Protein AF-A0A0G1M373-F1 (afdb_monomer_lite)

Structure (mmCIF, N/CA/C/O backbone):
data_AF-A0A0G1M373-F1
#
_entry.id   AF-A0A0G1M373-F1
#
loop_
_atom_site.group_PDB
_atom_site.id
_atom_site.type_symbol
_atom_site.label_atom_id
_atom_site.label_alt_id
_atom_site.label_comp_id
_atom_site.label_asym_id
_atom_site.label_entity_id
_atom_site.label_seq_id
_atom_site.pdbx_PDB_ins_code
_atom_site.Cartn_x
_atom_site.Cartn_y
_atom_site.Cartn_z
_atom_site.occupancy
_atom_site.B_iso_or_equiv
_atom_site.auth_seq_id
_atom_site.auth_comp_id
_atom_site.auth_asym_id
_atom_site.auth_atom_id
_atom_site.pdbx_PDB_model_num
ATOM 1 N N . ALA A 1 1 ? -17.048 -29.982 42.977 1.00 49.56 1 ALA A N 1
ATOM 2 C CA . ALA A 1 1 ? -17.477 -29.145 41.839 1.00 49.56 1 ALA A CA 1
ATOM 3 C C . ALA A 1 1 ? -16.225 -28.620 41.142 1.00 49.56 1 ALA A C 1
ATOM 5 O O . ALA A 1 1 ? -15.336 -28.152 41.843 1.00 49.56 1 ALA A O 1
ATOM 6 N N . LEU A 1 2 ? -16.105 -28.795 39.820 1.00 56.22 2 LEU A N 1
ATOM 7 C CA . LEU A 1 2 ? -14.976 -28.282 39.027 1.00 56.22 2 LEU A CA 1
ATOM 8 C C . LEU A 1 2 ? -15.026 -26.741 38.962 1.00 56.22 2 LEU A C 1
ATOM 10 O O . LEU A 1 2 ? -16.129 -26.202 38.861 1.00 56.22 2 LEU A O 1
ATOM 14 N N . PRO A 1 3 ? -13.886 -26.028 38.971 1.00 63.16 3 PRO A N 1
ATOM 15 C CA . PRO A 1 3 ? -13.870 -24.596 38.701 1.00 63.16 3 PRO A CA 1
ATOM 16 C C . PRO A 1 3 ? -14.099 -24.334 37.204 1.00 63.16 3 PRO A C 1
ATOM 18 O O . PRO A 1 3 ? -13.405 -24.882 36.348 1.00 63.16 3 PRO A O 1
ATOM 21 N N . SER A 1 4 ? -15.085 -23.496 36.890 1.00 61.75 4 SER A N 1
ATOM 22 C CA . SER A 1 4 ? -15.358 -23.000 35.538 1.00 61.75 4 SER A CA 1
ATOM 23 C C . SER A 1 4 ? -14.197 -22.120 35.044 1.00 61.75 4 SER A C 1
ATOM 25 O O . SER A 1 4 ? -13.788 -21.220 35.781 1.00 61.75 4 SER A O 1
ATOM 27 N N . PRO A 1 5 ? -13.672 -22.302 33.818 1.00 61.41 5 PRO A N 1
ATOM 28 C CA . PRO A 1 5 ? -12.720 -21.356 33.251 1.00 61.41 5 PRO A CA 1
ATOM 29 C C . PRO A 1 5 ? -13.446 -20.050 32.905 1.00 61.41 5 PRO A C 1
ATOM 31 O O . PRO A 1 5 ? -14.379 -20.025 32.103 1.00 61.41 5 PRO A O 1
ATOM 34 N N . ILE A 1 6 ? -13.022 -18.960 33.543 1.00 64.88 6 ILE A N 1
ATOM 35 C CA . ILE A 1 6 ? -13.411 -17.592 33.190 1.00 64.88 6 ILE A CA 1
ATOM 36 C C . ILE A 1 6 ? -12.992 -17.322 31.734 1.00 64.88 6 ILE A C 1
ATOM 38 O O . ILE A 1 6 ? -11.855 -17.636 31.372 1.00 64.88 6 ILE A O 1
ATOM 42 N N . PRO A 1 7 ? -13.863 -16.732 30.894 1.00 54.50 7 PRO A N 1
ATOM 43 C CA . PRO A 1 7 ? -13.477 -16.314 29.556 1.00 54.50 7 PRO A CA 1
ATOM 44 C C . PRO A 1 7 ? -12.427 -15.207 29.674 1.00 54.50 7 PRO A C 1
ATOM 46 O O . PRO A 1 7 ? -12.698 -14.121 30.185 1.00 54.50 7 PRO A O 1
ATOM 49 N N . THR A 1 8 ? -11.206 -15.488 29.221 1.00 62.28 8 THR A N 1
ATOM 50 C CA . THR A 1 8 ? -10.186 -14.465 28.996 1.00 62.28 8 THR A CA 1
ATOM 51 C C . THR A 1 8 ? -10.794 -13.384 28.100 1.00 62.28 8 THR A C 1
ATOM 53 O O . THR A 1 8 ? -11.309 -13.730 27.033 1.00 62.28 8 THR A O 1
ATOM 56 N N . PRO A 1 9 ? -10.766 -12.094 28.483 1.00 46.81 9 PRO A N 1
ATOM 57 C CA . PRO A 1 9 ? -11.147 -11.039 27.564 1.00 46.81 9 PRO A CA 1
ATOM 58 C C . PRO A 1 9 ? -10.187 -11.118 26.381 1.00 46.81 9 PRO A C 1
ATOM 60 O O . PRO A 1 9 ? -8.989 -10.867 26.523 1.00 46.81 9 PRO A O 1
ATOM 63 N N . ALA A 1 10 ? -10.711 -11.538 25.227 1.00 49.34 10 ALA A N 1
ATOM 64 C CA . ALA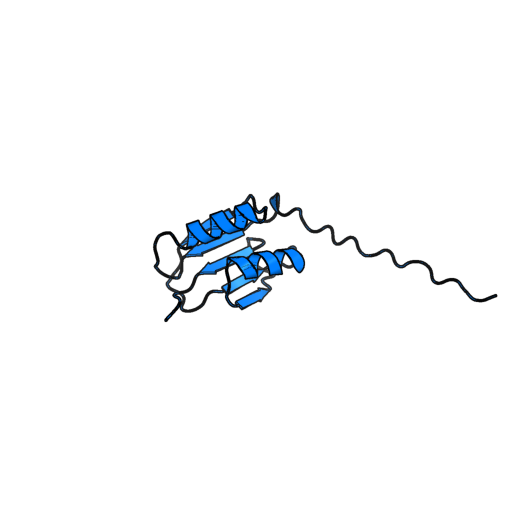 A 1 10 ? -10.030 -11.388 23.958 1.00 49.34 10 ALA A CA 1
ATOM 65 C C . ALA A 1 10 ? -9.611 -9.925 23.894 1.00 49.34 10 ALA A C 1
ATOM 67 O O . ALA A 1 10 ? -10.471 -9.043 23.923 1.00 49.34 10 ALA A O 1
ATOM 68 N N . ALA A 1 11 ? -8.301 -9.674 23.923 1.00 45.03 11 ALA A N 1
ATOM 69 C CA . ALA A 1 11 ? -7.769 -8.346 23.725 1.00 45.03 11 ALA A CA 1
ATOM 70 C C . ALA A 1 11 ? -8.389 -7.848 22.422 1.00 45.03 11 ALA A C 1
ATOM 72 O O . ALA A 1 11 ? -8.065 -8.342 21.341 1.00 45.03 11 ALA A O 1
ATOM 73 N N . ALA A 1 12 ? -9.344 -6.928 22.534 1.00 44.53 12 ALA A N 1
ATOM 74 C CA . ALA A 1 12 ? -9.752 -6.118 21.418 1.00 44.53 12 ALA A CA 1
ATOM 75 C C . ALA A 1 12 ? -8.511 -5.286 21.121 1.00 44.53 12 ALA A C 1
ATOM 77 O O . ALA A 1 12 ? -8.310 -4.218 21.690 1.00 44.53 12 ALA A O 1
ATOM 78 N N . THR A 1 13 ? -7.610 -5.841 20.310 1.00 44.88 13 THR A N 1
ATOM 79 C CA . THR A 1 13 ? -6.656 -5.049 19.560 1.00 44.88 13 THR A CA 1
ATOM 80 C C . THR A 1 13 ? -7.548 -4.072 18.834 1.00 44.88 13 THR A C 1
ATOM 82 O O . THR A 1 13 ? -8.266 -4.456 17.912 1.00 44.88 13 THR A O 1
ATOM 85 N N . THR A 1 14 ? -7.625 -2.849 19.348 1.00 44.97 14 THR A N 1
ATOM 86 C CA . THR A 1 14 ? -8.295 -1.737 18.701 1.00 44.97 14 THR A CA 1
ATOM 87 C C . THR A 1 14 ? -7.461 -1.471 17.462 1.00 44.97 14 THR A C 1
ATOM 89 O O . THR A 1 14 ? -6.570 -0.628 17.463 1.00 44.97 14 THR A O 1
ATOM 92 N N . SER A 1 15 ? -7.649 -2.312 16.446 1.00 52.84 15 SER A N 1
ATOM 93 C CA . SER A 1 15 ? -7.056 -2.174 15.137 1.00 52.84 15 SER A CA 1
ATOM 94 C C . SER A 1 15 ? -7.410 -0.767 14.710 1.00 52.84 15 SER A C 1
ATOM 96 O O . SER A 1 15 ? -8.595 -0.454 14.556 1.00 52.84 15 SER A O 1
ATOM 98 N N . ALA A 1 16 ? -6.405 0.108 14.645 1.00 57.75 16 ALA A N 1
ATOM 99 C CA . ALA A 1 16 ? -6.614 1.464 14.181 1.00 57.75 16 ALA A CA 1
ATOM 100 C C . ALA A 1 16 ? -7.360 1.356 12.852 1.00 57.75 16 ALA A C 1
ATOM 102 O O . ALA A 1 16 ? -6.990 0.563 11.981 1.00 57.75 16 ALA A O 1
ATOM 103 N N . LYS A 1 17 ? -8.491 2.057 12.753 1.00 65.56 17 LYS A N 1
ATOM 104 C CA . LYS A 1 17 ? -9.356 1.969 11.581 1.00 65.56 17 LYS A CA 1
ATOM 105 C C . LYS A 1 17 ? -8.489 2.256 10.357 1.00 65.56 17 LYS A C 1
ATOM 107 O O . LYS A 1 17 ? -7.755 3.233 10.367 1.00 65.56 17 LYS A O 1
ATOM 112 N N . LEU A 1 18 ? -8.587 1.436 9.310 1.00 70.62 18 LEU A N 1
ATOM 113 C CA . LEU A 1 18 ? -7.781 1.545 8.079 1.00 70.62 18 LEU A CA 1
ATOM 114 C C . LEU A 1 18 ? -7.654 2.979 7.525 1.00 70.62 18 LEU A C 1
ATOM 116 O O . LEU A 1 18 ? -6.627 3.347 6.964 1.00 70.62 18 LEU A O 1
ATOM 120 N N . ALA A 1 19 ? -8.695 3.795 7.705 1.00 71.56 19 ALA A N 1
ATOM 121 C CA . ALA A 1 19 ? -8.734 5.192 7.279 1.00 71.56 19 ALA A CA 1
ATOM 122 C C . ALA A 1 19 ? -7.825 6.140 8.093 1.00 71.56 19 ALA A C 1
ATOM 124 O O . ALA A 1 19 ? -7.454 7.195 7.584 1.00 71.56 19 ALA A O 1
ATOM 125 N N . ASP A 1 20 ? -7.494 5.776 9.331 1.00 79.81 20 ASP A N 1
ATOM 126 C CA . ASP A 1 20 ? -6.634 6.526 10.254 1.00 79.81 20 ASP A CA 1
ATOM 127 C C . ASP A 1 20 ? -5.146 6.189 10.054 1.00 79.81 20 ASP A C 1
ATOM 129 O O . ASP A 1 20 ? -4.274 6.988 10.380 1.00 79.81 20 ASP A O 1
ATOM 133 N N . LEU A 1 21 ? -4.853 5.025 9.457 1.00 82.94 21 LEU A N 1
ATOM 134 C CA . LEU A 1 21 ? -3.491 4.589 9.164 1.00 82.94 21 LEU A CA 1
ATOM 135 C C . LEU A 1 21 ? -2.871 5.450 8.062 1.00 82.94 21 LEU A C 1
ATOM 137 O O . LEU A 1 21 ? -3.418 5.593 6.964 1.00 82.94 21 LEU A O 1
ATOM 141 N N . THR A 1 22 ? -1.684 5.971 8.348 1.00 87.81 22 THR A N 1
ATOM 142 C CA . THR A 1 22 ? -0.888 6.735 7.391 1.00 87.81 22 THR A CA 1
ATOM 143 C C . THR A 1 22 ? -0.018 5.807 6.555 1.00 87.81 22 THR A C 1
ATOM 145 O O . THR A 1 22 ? 0.784 5.025 7.066 1.00 87.81 22 THR A O 1
ATOM 148 N N . VAL A 1 23 ? -0.168 5.885 5.238 1.00 89.00 23 VAL A N 1
ATOM 149 C CA . VAL A 1 23 ? 0.575 5.076 4.278 1.00 89.00 23 VAL A CA 1
ATOM 150 C C . VAL A 1 23 ? 1.424 5.981 3.405 1.00 89.00 23 VAL A C 1
ATOM 152 O O . VAL A 1 23 ? 0.932 6.942 2.824 1.00 89.00 23 VAL A O 1
ATOM 155 N N . ARG A 1 24 ? 2.699 5.652 3.245 1.00 90.81 24 ARG A N 1
ATOM 156 C CA . ARG A 1 24 ? 3.600 6.327 2.316 1.00 90.81 24 ARG A CA 1
ATOM 157 C C . ARG A 1 24 ? 4.065 5.335 1.267 1.00 90.81 24 ARG A C 1
ATOM 159 O O . ARG A 1 24 ? 4.683 4.330 1.594 1.00 90.81 24 ARG A O 1
ATOM 166 N N . VAL A 1 25 ? 3.801 5.624 0.001 1.00 90.50 25 VAL A N 1
ATOM 167 C CA . VAL A 1 25 ? 4.279 4.842 -1.139 1.00 90.50 25 VAL A CA 1
ATOM 168 C C . VAL A 1 25 ? 5.439 5.582 -1.778 1.00 90.50 25 VAL A C 1
ATOM 170 O O . VAL A 1 25 ? 5.267 6.638 -2.375 1.00 90.50 25 VAL A O 1
ATOM 173 N N . VAL A 1 26 ? 6.634 5.034 -1.655 1.00 90.06 26 VAL A N 1
ATOM 174 C CA . VAL A 1 26 ? 7.868 5.584 -2.191 1.00 90.06 26 VAL A CA 1
ATOM 175 C C . VAL A 1 26 ? 8.228 4.870 -3.485 1.00 90.06 26 VAL A C 1
ATOM 177 O O . VAL A 1 26 ? 8.467 3.664 -3.502 1.00 90.06 26 VAL A O 1
ATOM 180 N N . ASN A 1 27 ? 8.308 5.624 -4.576 1.00 88.25 27 ASN A N 1
ATOM 181 C CA . ASN A 1 27 ? 8.840 5.126 -5.831 1.00 88.25 27 ASN A CA 1
ATOM 182 C C . ASN A 1 27 ? 10.369 5.148 -5.798 1.00 88.25 27 ASN A C 1
ATOM 184 O O . ASN A 1 27 ? 10.982 6.211 -5.904 1.00 88.25 27 ASN A O 1
ATOM 188 N N . ALA A 1 28 ? 10.959 3.969 -5.667 1.00 86.25 28 ALA A N 1
ATOM 189 C CA . ALA A 1 28 ? 12.385 3.725 -5.824 1.00 86.25 28 ALA A CA 1
ATOM 190 C C . ALA A 1 28 ? 12.664 2.818 -7.045 1.00 86.25 28 ALA A C 1
ATOM 192 O O . ALA A 1 28 ? 13.792 2.417 -7.299 1.00 86.25 28 ALA A O 1
ATOM 193 N N . SER A 1 29 ? 11.646 2.496 -7.838 1.00 82.06 29 SER A N 1
ATOM 194 C CA . SER A 1 29 ? 11.746 1.637 -9.020 1.00 82.06 29 SER A CA 1
ATOM 195 C C . SER A 1 29 ? 12.271 2.414 -10.232 1.00 82.06 29 SER A C 1
ATOM 197 O O . SER A 1 29 ? 12.902 1.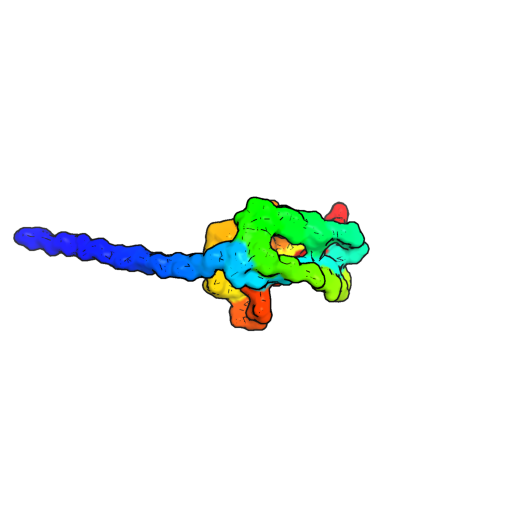863 -11.136 1.00 82.06 29 SER A O 1
ATOM 199 N N . GLY A 1 30 ? 12.043 3.733 -10.231 1.00 75.88 30 GLY A N 1
ATOM 200 C CA . GLY A 1 30 ? 12.311 4.617 -11.366 1.00 75.88 30 GLY A CA 1
ATOM 201 C C . GLY A 1 30 ? 11.243 4.521 -12.461 1.00 75.88 30 GLY A C 1
ATOM 202 O O . GLY A 1 30 ? 11.385 5.145 -13.507 1.00 75.88 30 GLY A O 1
ATOM 203 N N . ILE A 1 31 ? 10.169 3.756 -12.227 1.00 80.19 31 ILE A N 1
ATOM 204 C CA . ILE A 1 31 ? 9.045 3.591 -13.153 1.00 80.19 31 ILE A CA 1
ATOM 205 C C . ILE A 1 31 ? 7.978 4.638 -12.838 1.00 80.19 31 ILE A C 1
ATOM 207 O O . ILE A 1 31 ? 7.354 4.618 -11.774 1.00 80.19 31 ILE A O 1
ATOM 211 N N . THR A 1 32 ? 7.740 5.561 -13.766 1.00 80.56 32 THR A N 1
ATOM 212 C CA . THR A 1 32 ? 6.694 6.581 -13.623 1.00 80.56 32 THR A CA 1
ATOM 213 C C . THR A 1 32 ? 5.313 5.932 -13.488 1.00 80.56 32 THR A C 1
ATOM 215 O O . THR A 1 32 ? 4.941 5.066 -14.274 1.00 80.56 32 THR A O 1
ATOM 218 N N . GLY A 1 33 ? 4.536 6.361 -12.488 1.00 81.00 33 GLY A N 1
ATOM 219 C CA . GLY A 1 33 ? 3.160 5.897 -12.263 1.00 81.00 33 GLY A CA 1
ATOM 220 C C . GLY A 1 33 ? 3.015 4.621 -11.424 1.00 81.00 33 GLY A C 1
ATOM 221 O O . GLY A 1 33 ? 1.900 4.298 -11.018 1.00 81.00 33 GLY A O 1
ATOM 222 N N . GLU A 1 34 ? 4.105 3.929 -11.080 1.00 84.62 34 GLU A N 1
ATOM 223 C CA . GLU A 1 34 ? 4.028 2.689 -10.291 1.00 84.62 34 GLU A CA 1
ATOM 224 C C . GLU A 1 34 ? 3.506 2.937 -8.866 1.00 84.62 34 GLU A C 1
ATOM 226 O O . GLU A 1 34 ? 2.563 2.285 -8.416 1.00 84.62 34 GLU A O 1
ATOM 231 N N . ALA A 1 35 ? 4.023 3.970 -8.193 1.00 86.31 35 ALA A N 1
ATOM 232 C CA . ALA A 1 35 ? 3.525 4.372 -6.876 1.00 86.31 35 ALA A CA 1
ATOM 233 C C . ALA A 1 35 ? 2.059 4.820 -6.896 1.00 86.31 35 ALA A C 1
ATOM 235 O O . ALA A 1 35 ? 1.335 4.612 -5.922 1.00 86.31 35 ALA A O 1
ATOM 236 N N . GLN A 1 36 ? 1.599 5.389 -8.013 1.00 88.12 36 GLN A N 1
ATOM 237 C CA . GLN A 1 36 ? 0.206 5.794 -8.160 1.00 88.12 36 GLN A CA 1
ATOM 238 C C . GLN A 1 36 ? -0.719 4.578 -8.268 1.00 88.12 36 GLN A C 1
ATOM 240 O O . GLN A 1 36 ? -1.723 4.528 -7.565 1.00 88.12 36 GLN A O 1
ATOM 245 N N . LYS A 1 37 ? -0.334 3.553 -9.040 1.00 87.38 37 LYS A N 1
ATOM 246 C CA . LYS A 1 37 ? -1.081 2.287 -9.106 1.00 87.38 37 LYS A CA 1
ATOM 247 C C . LYS A 1 37 ? -1.224 1.625 -7.737 1.00 87.38 37 LYS A C 1
ATOM 249 O O . LYS A 1 37 ? -2.308 1.169 -7.380 1.00 87.38 37 LYS A O 1
ATOM 254 N N . VAL A 1 38 ? -0.137 1.584 -6.965 1.00 87.31 38 VAL A N 1
ATOM 255 C CA . VAL A 1 38 ? -0.147 0.999 -5.616 1.00 87.31 38 VAL A CA 1
ATOM 256 C C . VAL A 1 38 ? -1.023 1.823 -4.677 1.00 87.31 38 VAL A C 1
ATOM 258 O O . VAL A 1 38 ? -1.826 1.249 -3.946 1.00 87.31 38 VAL A O 1
ATOM 261 N N . LYS A 1 39 ? -0.959 3.160 -4.754 1.00 88.06 39 LYS A N 1
ATOM 262 C CA . LYS A 1 39 ? -1.888 4.046 -4.040 1.00 88.06 39 LYS A CA 1
ATOM 263 C C . LYS A 1 39 ? -3.344 3.718 -4.370 1.00 88.06 39 LYS A C 1
ATOM 265 O O . LYS A 1 39 ? -4.129 3.515 -3.455 1.00 88.06 39 LYS A O 1
ATOM 270 N N . GLU A 1 40 ? -3.719 3.646 -5.643 1.00 89.06 40 GLU A N 1
ATOM 271 C CA . GLU A 1 40 ? -5.103 3.350 -6.037 1.00 89.06 40 GLU A CA 1
ATOM 272 C C . GLU A 1 40 ? -5.582 1.994 -5.503 1.00 89.06 40 GLU A C 1
ATOM 274 O O . GLU A 1 40 ? -6.721 1.859 -5.055 1.00 89.06 40 GLU A O 1
ATOM 279 N N . ALA A 1 41 ? -4.706 0.991 -5.504 1.00 88.38 41 ALA A N 1
ATOM 280 C CA . ALA A 1 41 ? -5.017 -0.315 -4.945 1.00 88.38 41 ALA A CA 1
ATOM 281 C C . ALA A 1 41 ? -5.156 -0.281 -3.410 1.00 88.38 41 ALA A C 1
ATOM 283 O O . ALA A 1 41 ? -6.069 -0.905 -2.877 1.00 88.38 41 ALA A O 1
ATOM 284 N N . LEU A 1 42 ? -4.341 0.503 -2.699 1.00 86.62 42 LEU A N 1
ATOM 285 C CA . LEU A 1 42 ? -4.490 0.726 -1.255 1.00 86.62 42 LEU A CA 1
ATOM 286 C C . LEU A 1 42 ? -5.799 1.450 -0.911 1.00 86.62 42 LEU A C 1
ATOM 288 O O . LEU A 1 42 ? -6.464 1.076 0.055 1.00 86.62 42 LEU A O 1
ATOM 292 N N . ILE A 1 43 ? -6.219 2.422 -1.727 1.00 87.69 43 ILE A N 1
ATOM 293 C CA . ILE A 1 43 ? -7.521 3.091 -1.560 1.00 87.69 43 ILE A CA 1
ATOM 294 C C . ILE A 1 43 ? -8.657 2.069 -1.653 1.00 87.69 43 ILE A C 1
ATOM 296 O O . ILE A 1 43 ? -9.551 2.063 -0.810 1.00 87.69 43 ILE A O 1
ATOM 300 N N . LYS A 1 44 ? -8.593 1.138 -2.615 1.00 85.00 44 LYS A N 1
ATOM 301 C CA . LYS A 1 44 ? -9.583 0.051 -2.749 1.00 85.00 44 LYS A CA 1
ATOM 302 C C . LYS A 1 44 ? -9.612 -0.898 -1.549 1.00 85.00 44 LYS A C 1
ATOM 304 O O . LYS A 1 44 ? -10.649 -1.492 -1.277 1.00 85.00 44 LYS A O 1
ATOM 309 N N . VAL A 1 45 ? -8.496 -1.040 -0.834 1.00 81.31 45 VAL A N 1
ATOM 310 C CA . VAL A 1 45 ? -8.405 -1.836 0.401 1.00 81.31 45 VAL A CA 1
ATOM 311 C C . VAL A 1 45 ? -9.008 -1.100 1.609 1.00 81.31 45 VAL A C 1
ATOM 313 O O . VAL A 1 45 ? -9.364 -1.745 2.597 1.00 81.31 45 VAL A O 1
ATOM 316 N N 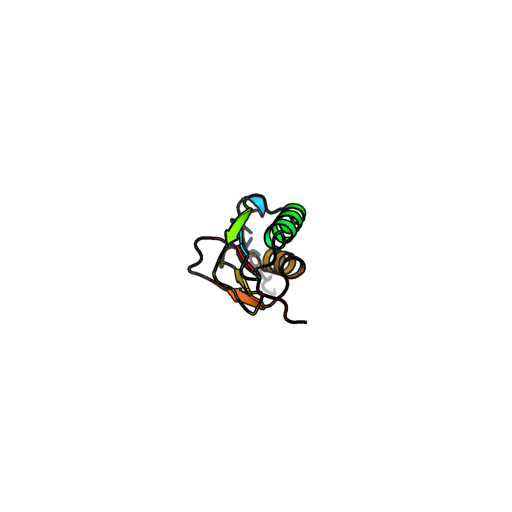. GLY A 1 46 ? -9.181 0.223 1.520 1.00 81.88 46 GLY A N 1
ATOM 317 C CA . GLY A 1 46 ? -9.788 1.061 2.558 1.00 81.88 46 GLY A CA 1
ATOM 318 C C . GLY A 1 46 ? -8.828 2.043 3.235 1.00 81.88 46 GLY A C 1
ATOM 319 O O . GLY A 1 46 ? -9.210 2.669 4.224 1.00 81.88 46 GLY A O 1
ATOM 320 N N . PHE A 1 47 ? -7.599 2.190 2.729 1.00 84.94 47 PHE A N 1
ATOM 321 C CA . PHE A 1 47 ? -6.658 3.206 3.205 1.00 84.94 47 PHE A CA 1
ATOM 322 C C . PHE A 1 47 ? -7.000 4.569 2.605 1.00 84.94 47 PHE A C 1
ATOM 324 O O . PHE A 1 47 ? -7.133 4.701 1.391 1.00 84.94 47 PHE A O 1
ATOM 331 N N . ASN A 1 48 ? -7.106 5.595 3.446 1.00 84.25 48 ASN A N 1
ATOM 332 C CA . ASN A 1 48 ? -7.485 6.938 2.998 1.00 84.25 48 ASN A CA 1
ATOM 333 C C . ASN A 1 48 ? -6.298 7.912 3.013 1.00 84.25 48 ASN A C 1
ATOM 335 O O . ASN A 1 48 ? -6.141 8.717 2.096 1.00 84.25 48 ASN A O 1
ATOM 339 N N . ASN A 1 49 ? -5.429 7.805 4.021 1.00 87.44 49 ASN A N 1
ATOM 340 C CA . ASN A 1 49 ? -4.224 8.620 4.142 1.00 87.44 49 ASN A CA 1
ATOM 341 C C . ASN A 1 49 ? -3.049 7.964 3.416 1.00 87.44 49 ASN A C 1
ATOM 343 O O . ASN A 1 49 ? -2.217 7.316 4.040 1.00 87.44 49 ASN A O 1
ATOM 347 N N . ILE A 1 50 ? -2.990 8.112 2.089 1.00 89.38 50 ILE A N 1
ATOM 348 C CA . ILE A 1 50 ? -1.873 7.598 1.289 1.00 89.38 50 ILE A CA 1
ATOM 349 C C . ILE A 1 50 ? -1.128 8.739 0.610 1.00 89.38 50 ILE A C 1
ATOM 351 O O . ILE A 1 50 ? -1.639 9.405 -0.297 1.00 89.38 50 ILE A O 1
ATOM 355 N N . GLU A 1 51 ? 0.127 8.891 0.993 1.00 89.81 51 GLU A N 1
ATOM 356 C CA . GLU A 1 51 ? 1.060 9.810 0.381 1.00 89.81 51 GLU A CA 1
ATOM 357 C C . GLU A 1 51 ? 1.983 9.105 -0.611 1.00 89.81 51 GLU A C 1
ATOM 359 O O . GLU A 1 51 ? 2.403 7.971 -0.396 1.00 89.81 51 GLU A O 1
ATOM 364 N N . ILE A 1 52 ? 2.347 9.798 -1.689 1.00 90.06 52 ILE A N 1
ATOM 365 C CA . ILE A 1 52 ? 3.340 9.312 -2.649 1.00 90.06 52 ILE A CA 1
ATOM 366 C C . ILE A 1 52 ? 4.639 10.085 -2.439 1.00 90.06 52 ILE A C 1
ATOM 368 O O . ILE A 1 52 ? 4.640 11.310 -2.346 1.00 90.06 52 ILE A O 1
ATOM 372 N N . GLY A 1 53 ? 5.749 9.361 -2.374 1.00 85.31 53 GLY A N 1
ATOM 373 C CA . GLY A 1 53 ? 7.096 9.903 -2.360 1.00 85.31 53 GLY A CA 1
ATOM 374 C C . GLY A 1 53 ? 7.953 9.322 -3.470 1.00 85.31 53 GLY A C 1
ATOM 375 O O . GLY A 1 53 ? 7.618 8.315 -4.090 1.00 85.31 53 GLY A O 1
ATOM 376 N N . THR A 1 54 ? 9.106 9.941 -3.665 1.00 83.94 54 THR A N 1
ATOM 377 C CA . THR A 1 54 ? 10.152 9.459 -4.564 1.00 83.94 54 THR A CA 1
ATOM 378 C C . THR A 1 54 ? 11.417 9.301 -3.735 1.00 83.94 54 THR A C 1
ATOM 380 O O . THR A 1 54 ? 11.712 10.167 -2.911 1.00 83.94 54 THR A O 1
ATOM 383 N N . ALA A 1 55 ? 12.148 8.207 -3.920 1.00 81.56 55 ALA A N 1
ATOM 384 C CA . ALA A 1 55 ? 13.442 8.000 -3.276 1.00 81.56 55 ALA A CA 1
ATOM 385 C C . ALA A 1 55 ? 14.485 7.528 -4.286 1.00 81.56 55 ALA A C 1
ATOM 387 O O . ALA A 1 55 ? 14.187 7.303 -5.460 1.00 81.56 55 ALA A O 1
ATOM 388 N N . ALA A 1 56 ? 15.722 7.398 -3.807 1.00 78.12 56 ALA A N 1
ATOM 389 C CA . ALA A 1 56 ? 16.807 6.798 -4.565 1.00 78.12 56 ALA A CA 1
ATOM 390 C C . ALA A 1 56 ? 16.438 5.381 -5.018 1.00 78.12 56 ALA A C 1
ATOM 392 O O . ALA A 1 56 ? 15.690 4.676 -4.341 1.00 78.12 56 ALA A O 1
ATOM 393 N N . THR A 1 57 ? 16.977 4.975 -6.163 1.00 79.19 57 THR A N 1
ATOM 394 C CA . THR A 1 57 ? 16.622 3.722 -6.820 1.00 79.19 57 THR A CA 1
ATOM 395 C C . THR A 1 57 ? 16.905 2.515 -5.920 1.00 79.19 57 THR A C 1
ATOM 397 O O . THR A 1 57 ? 18.037 2.311 -5.486 1.00 79.19 57 THR A O 1
ATOM 400 N N . ALA A 1 58 ? 15.890 1.697 -5.654 1.00 78.38 58 ALA A N 1
ATOM 401 C CA . ALA A 1 58 ? 15.975 0.475 -4.866 1.00 78.38 58 ALA A CA 1
ATOM 402 C C . ALA A 1 58 ? 15.814 -0.739 -5.778 1.00 78.38 58 ALA A C 1
ATOM 404 O O . ALA A 1 58 ? 15.070 -0.710 -6.752 1.00 78.38 58 ALA A O 1
ATOM 405 N N . VAL A 1 59 ? 16.492 -1.834 -5.441 1.00 77.12 59 VAL A N 1
ATOM 406 C CA . VAL A 1 59 ? 16.468 -3.076 -6.237 1.00 77.12 59 VAL A CA 1
ATOM 407 C C . VAL A 1 59 ? 15.338 -4.017 -5.796 1.00 77.12 59 VAL A C 1
ATOM 409 O O . VAL A 1 59 ? 15.024 -4.980 -6.482 1.00 77.12 59 VAL A O 1
ATOM 412 N N . LYS A 1 60 ? 14.720 -3.778 -4.632 1.00 82.00 60 LYS A N 1
ATOM 413 C CA . LYS A 1 60 ? 13.673 -4.645 -4.073 1.00 82.00 60 LYS A CA 1
ATOM 414 C C . LYS A 1 60 ? 12.523 -3.836 -3.506 1.00 82.00 60 LYS A C 1
ATOM 416 O O . LYS A 1 60 ? 12.743 -2.775 -2.923 1.00 82.00 60 LYS A O 1
ATOM 421 N N . THR A 1 61 ? 11.318 -4.383 -3.642 1.00 85.69 61 THR A N 1
ATOM 422 C CA . THR A 1 61 ? 10.127 -3.847 -2.988 1.00 85.69 61 THR A CA 1
ATOM 423 C C . THR A 1 61 ? 10.123 -4.232 -1.515 1.00 85.69 61 THR A C 1
ATOM 425 O O . THR A 1 61 ? 10.158 -5.417 -1.169 1.00 85.69 61 THR A O 1
ATOM 428 N N . LEU A 1 62 ? 10.094 -3.224 -0.651 1.00 87.81 62 LEU A N 1
ATOM 429 C CA . LEU A 1 62 ? 10.092 -3.371 0.795 1.00 87.81 62 LEU A CA 1
ATOM 430 C C . LEU A 1 62 ? 8.880 -2.653 1.371 1.00 87.81 62 LEU A C 1
ATOM 432 O O . LEU A 1 62 ? 8.709 -1.458 1.160 1.00 87.81 62 LEU A O 1
ATOM 436 N N . THR A 1 63 ? 8.080 -3.370 2.147 1.00 88.56 63 THR A N 1
ATOM 437 C CA . THR A 1 63 ? 6.970 -2.795 2.896 1.00 88.56 63 THR A CA 1
ATOM 438 C C . THR A 1 63 ? 7.291 -2.814 4.380 1.00 88.56 63 THR A C 1
ATOM 440 O O . THR A 1 63 ? 7.435 -3.868 4.989 1.00 88.56 63 THR A O 1
ATOM 443 N N . MET A 1 64 ? 7.408 -1.644 4.978 1.00 88.50 64 MET A N 1
ATOM 444 C CA . MET A 1 64 ? 7.610 -1.470 6.403 1.00 88.50 64 MET A CA 1
ATOM 445 C C . MET A 1 64 ? 6.270 -1.214 7.091 1.00 88.50 64 MET A C 1
ATOM 447 O O . MET A 1 64 ? 5.489 -0.383 6.635 1.00 88.50 64 MET A O 1
ATOM 451 N N . PHE A 1 65 ? 6.020 -1.912 8.194 1.00 89.19 65 PHE A N 1
ATOM 452 C CA . PHE A 1 65 ? 4.794 -1.811 8.978 1.00 89.19 65 PHE A CA 1
ATOM 453 C C . PHE A 1 65 ? 5.086 -1.381 10.406 1.00 89.19 65 PHE A C 1
AT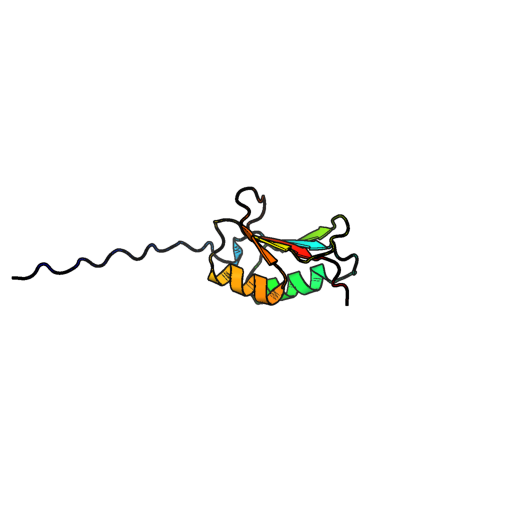OM 455 O O . PHE A 1 65 ? 5.951 -1.954 11.063 1.00 89.19 65 PHE A O 1
ATOM 462 N N . SER A 1 66 ? 4.309 -0.438 10.917 1.00 86.25 66 SER A N 1
ATOM 463 C CA . SER A 1 66 ? 4.325 -0.071 12.326 1.00 86.25 66 SER A CA 1
ATOM 464 C C . SER A 1 66 ? 3.597 -1.113 13.179 1.00 86.25 66 SER A C 1
ATOM 466 O O . SER A 1 66 ? 2.737 -1.865 12.700 1.00 86.25 66 SER A O 1
ATOM 468 N N . SER A 1 67 ? 3.897 -1.148 14.478 1.00 83.00 67 SER A N 1
ATOM 469 C CA . SER A 1 67 ? 3.228 -2.024 15.455 1.00 83.00 67 SER A CA 1
ATOM 470 C C . SER A 1 67 ? 1.733 -1.714 15.623 1.00 83.00 67 SER A C 1
ATOM 472 O O . SER A 1 67 ? 1.009 -2.510 16.210 1.00 83.00 67 SER A O 1
ATOM 474 N N . ARG A 1 68 ? 1.261 -0.581 15.087 1.00 81.50 68 ARG A N 1
ATOM 475 C CA . ARG A 1 68 ? -0.159 -0.190 15.054 1.00 81.50 68 ARG A CA 1
ATOM 476 C C . ARG A 1 68 ? -0.975 -0.909 13.978 1.00 81.50 68 ARG A C 1
ATOM 478 O O . ARG A 1 68 ? -2.193 -1.004 14.099 1.00 81.50 68 ARG A O 1
ATOM 485 N N . VAL A 1 69 ? -0.317 -1.404 12.929 1.00 82.38 69 VAL A N 1
ATOM 486 C CA . VAL A 1 69 ? -0.978 -2.067 11.800 1.00 82.38 69 VAL A CA 1
ATOM 487 C C . VAL A 1 69 ? -1.259 -3.519 12.160 1.00 82.38 69 VAL A C 1
ATOM 489 O O . VAL A 1 69 ? -0.329 -4.271 12.469 1.00 82.38 69 VAL A O 1
ATOM 492 N N . SER A 1 70 ? -2.521 -3.938 12.065 1.00 82.81 70 SER A N 1
ATOM 493 C CA . SER A 1 70 ? -2.912 -5.313 12.385 1.00 82.81 70 SER A CA 1
ATOM 494 C C . SER A 1 70 ? -2.386 -6.292 11.340 1.00 82.81 70 SER A C 1
ATOM 496 O O . SER A 1 70 ? -2.268 -5.958 10.163 1.00 82.81 70 SER A O 1
ATOM 498 N N . GLN A 1 71 ? -2.124 -7.537 11.745 1.00 83.12 71 GLN A N 1
ATOM 499 C CA . GLN A 1 71 ? -1.689 -8.623 10.849 1.00 83.12 71 GLN A CA 1
ATOM 500 C C . GLN A 1 71 ? -2.560 -8.753 9.587 1.00 83.12 71 GLN A C 1
ATOM 502 O O . GLN A 1 71 ? -2.038 -8.975 8.495 1.00 83.12 71 GLN A O 1
ATOM 507 N N . GLU A 1 72 ? -3.877 -8.579 9.714 1.00 83.62 72 GLU A N 1
ATOM 508 C CA . GLU A 1 72 ? -4.789 -8.641 8.571 1.00 83.62 72 GLU A CA 1
ATOM 509 C C . GLU A 1 72 ? -4.533 -7.512 7.560 1.00 83.62 72 GLU A C 1
ATOM 511 O O . GLU A 1 72 ? -4.387 -7.781 6.366 1.00 83.62 72 GLU A O 1
ATOM 516 N N . ASP A 1 73 ? -4.392 -6.273 8.035 1.00 82.94 73 ASP A N 1
ATOM 517 C CA . ASP A 1 73 ? -4.103 -5.104 7.199 1.00 82.94 73 ASP A CA 1
ATOM 518 C C . ASP A 1 73 ? -2.729 -5.236 6.537 1.00 82.94 73 ASP A C 1
ATOM 520 O O . ASP A 1 73 ? -2.597 -5.003 5.335 1.00 82.94 73 ASP A O 1
ATOM 524 N N . ARG A 1 74 ? -1.721 -5.711 7.288 1.00 85.88 74 ARG A N 1
ATOM 525 C CA . ARG A 1 74 ? -0.382 -6.014 6.754 1.00 85.88 74 ARG A CA 1
ATOM 526 C C . ARG A 1 74 ? -0.477 -6.978 5.575 1.00 85.88 74 ARG A C 1
ATOM 528 O O . ARG A 1 74 ? 0.132 -6.751 4.532 1.00 85.88 74 ARG A O 1
ATOM 535 N N . ARG A 1 75 ? -1.284 -8.035 5.710 1.00 85.19 75 ARG A N 1
ATOM 536 C CA . ARG A 1 75 ? -1.470 -9.048 4.665 1.00 85.19 75 ARG A CA 1
ATOM 537 C C . ARG A 1 75 ? -2.181 -8.487 3.433 1.00 85.19 75 ARG A C 1
ATOM 539 O O . ARG A 1 75 ? -1.789 -8.815 2.316 1.00 85.19 75 ARG A O 1
ATOM 546 N N . ARG A 1 76 ? -3.177 -7.613 3.616 1.00 83.88 76 ARG A N 1
ATOM 547 C CA . ARG A 1 76 ? -3.857 -6.917 2.507 1.00 83.88 76 ARG A CA 1
ATOM 548 C C . ARG A 1 76 ? -2.906 -5.977 1.765 1.00 83.88 76 ARG A C 1
ATOM 550 O O . ARG A 1 76 ? -2.887 -5.979 0.540 1.00 83.88 76 ARG A O 1
ATOM 557 N N . VAL A 1 77 ? -2.084 -5.221 2.494 1.00 85.12 77 VAL A N 1
ATOM 558 C CA . VAL A 1 77 ? -1.064 -4.348 1.896 1.00 85.12 77 VAL A CA 1
ATOM 559 C C . VAL A 1 77 ? -0.026 -5.168 1.139 1.00 85.12 77 VAL A C 1
ATOM 561 O O . VAL A 1 77 ? 0.288 -4.830 0.004 1.00 85.12 77 VAL A O 1
ATOM 564 N N . LEU A 1 78 ? 0.477 -6.262 1.716 1.00 85.81 78 LEU A N 1
ATOM 565 C CA . LEU A 1 78 ? 1.446 -7.139 1.050 1.00 85.81 78 LEU A CA 1
ATOM 566 C C . LEU A 1 78 ? 0.881 -7.780 -0.216 1.00 85.81 78 LEU A C 1
ATOM 568 O O . LEU A 1 78 ? 1.615 -7.940 -1.185 1.00 85.81 78 LEU A O 1
ATOM 572 N N . ALA A 1 79 ? -0.413 -8.101 -0.241 1.00 85.75 79 ALA A N 1
ATOM 573 C CA . ALA A 1 79 ? -1.071 -8.595 -1.447 1.00 85.75 79 ALA A CA 1
ATOM 574 C C . ALA A 1 79 ? -1.124 -7.543 -2.573 1.00 85.75 79 ALA A C 1
ATOM 576 O O . ALA A 1 79 ? -1.175 -7.908 -3.744 1.00 85.75 79 ALA A O 1
ATOM 577 N N . VAL A 1 80 ? -1.103 -6.251 -2.228 1.00 84.31 80 VAL A N 1
ATOM 578 C CA . VAL A 1 80 ? -1.141 -5.132 -3.181 1.00 84.31 80 VAL A CA 1
ATOM 579 C C . VAL A 1 80 ? 0.257 -4.678 -3.599 1.00 84.31 80 VAL A C 1
ATOM 581 O O . VAL A 1 80 ? 0.537 -4.549 -4.787 1.00 84.31 80 VAL A O 1
ATOM 584 N N . ALA A 1 81 ? 1.120 -4.390 -2.626 1.00 81.88 81 ALA A N 1
ATOM 585 C CA . ALA A 1 81 ? 2.463 -3.867 -2.848 1.00 81.88 81 ALA A CA 1
ATOM 586 C C . ALA A 1 81 ? 3.450 -4.960 -3.281 1.00 81.88 81 ALA A C 1
ATOM 588 O O . ALA A 1 81 ? 4.392 -4.685 -4.022 1.00 81.88 81 ALA A O 1
ATOM 589 N N . GLY A 1 82 ? 3.235 -6.196 -2.825 1.00 77.44 82 GLY A N 1
ATOM 590 C CA . GLY A 1 82 ? 4.173 -7.294 -3.006 1.00 77.44 82 GLY A CA 1
ATOM 591 C C . GLY A 1 82 ? 5.487 -7.100 -2.241 1.00 77.44 82 GLY A C 1
ATOM 592 O O . GLY A 1 82 ? 5.688 -6.146 -1.486 1.00 77.44 82 GLY A O 1
ATOM 593 N N . GLY A 1 83 ? 6.407 -8.039 -2.452 1.00 80.69 83 GLY A N 1
ATOM 594 C CA . GLY A 1 83 ? 7.754 -7.982 -1.893 1.00 80.69 83 GLY A CA 1
ATOM 595 C C . GLY A 1 83 ? 7.844 -8.416 -0.431 1.00 80.69 83 GLY A C 1
ATOM 596 O O . GLY A 1 83 ? 7.054 -9.219 0.063 1.00 80.69 83 GLY A O 1
ATOM 597 N N . THR A 1 84 ? 8.875 -7.923 0.249 1.00 83.56 84 THR A N 1
ATOM 598 C CA . THR A 1 84 ? 9.180 -8.290 1.636 1.00 83.56 84 THR A CA 1
ATOM 599 C C . THR A 1 84 ? 8.545 -7.326 2.621 1.00 83.56 84 THR A C 1
ATOM 601 O O . THR A 1 84 ? 8.569 -6.117 2.406 1.00 83.56 84 THR A O 1
ATOM 604 N N . SER A 1 85 ? 8.039 -7.852 3.735 1.00 85.25 85 SER A N 1
ATOM 605 C CA . SER A 1 85 ? 7.606 -7.050 4.877 1.00 85.25 85 SER A CA 1
ATOM 606 C C . SER A 1 85 ? 8.694 -6.935 5.937 1.00 85.25 85 SER A C 1
ATOM 608 O O . SER A 1 85 ? 9.288 -7.946 6.310 1.00 85.25 85 SER A O 1
ATOM 610 N N . GLN A 1 86 ? 8.877 -5.747 6.500 1.00 85.69 86 GLN A N 1
ATOM 611 C CA . GLN A 1 86 ? 9.616 -5.535 7.742 1.00 85.69 86 GLN A CA 1
ATOM 612 C C . GLN A 1 86 ? 8.743 -4.812 8.759 1.00 85.69 86 GLN A C 1
ATOM 614 O O . GLN A 1 86 ? 7.884 -4.011 8.405 1.00 85.69 86 GLN A O 1
ATOM 619 N N . GLU A 1 87 ? 8.974 -5.079 10.037 1.00 82.94 87 GLU A N 1
ATOM 620 C CA . GLU A 1 87 ? 8.434 -4.231 11.090 1.00 82.94 87 GLU A CA 1
ATOM 621 C C . GLU A 1 87 ? 9.324 -2.995 11.251 1.00 82.94 87 GLU A C 1
ATOM 623 O O . GLU A 1 87 ? 10.551 -3.095 11.241 1.00 82.94 87 GLU A O 1
ATOM 628 N N . ASN A 1 88 ? 8.704 -1.825 11.367 1.00 80.56 88 ASN A N 1
ATOM 629 C CA . ASN A 1 88 ? 9.382 -0.566 11.603 1.00 80.56 88 ASN A CA 1
ATOM 630 C C . ASN A 1 88 ? 8.699 0.183 12.744 1.00 80.56 88 ASN A C 1
ATOM 632 O O . ASN A 1 88 ? 7.699 0.874 12.559 1.00 80.56 88 ASN A O 1
ATOM 636 N N . THR A 1 89 ? 9.279 0.054 13.931 1.00 67.81 89 THR A N 1
ATOM 637 C CA . THR A 1 89 ? 8.838 0.739 15.151 1.00 67.81 89 THR A CA 1
ATOM 638 C C . THR A 1 89 ? 9.214 2.222 15.180 1.00 67.81 89 THR A C 1
ATOM 640 O O . THR A 1 89 ? 8.742 2.943 16.052 1.00 67.81 89 THR A O 1
ATOM 643 N N . GLN A 1 90 ? 10.037 2.687 14.232 1.00 63.66 90 GLN A N 1
ATOM 644 C CA . GLN A 1 90 ? 10.491 4.078 14.113 1.00 63.66 90 GLN A CA 1
ATOM 645 C C . GLN A 1 90 ? 9.912 4.788 12.880 1.00 63.66 90 GLN A C 1
ATOM 647 O O . GLN A 1 90 ? 10.342 5.889 12.531 1.00 63.66 90 GLN A O 1
ATOM 652 N N . ALA A 1 91 ? 8.963 4.164 12.180 1.00 68.94 91 ALA A N 1
ATOM 653 C CA . ALA A 1 91 ? 8.357 4.773 11.010 1.00 68.94 91 ALA A CA 1
ATOM 654 C C . ALA A 1 91 ? 7.493 5.976 11.418 1.00 68.94 91 ALA A C 1
ATOM 656 O O . ALA A 1 91 ? 6.640 5.870 12.296 1.00 68.94 91 ALA A O 1
ATOM 657 N N . GLN A 1 92 ? 7.682 7.108 10.732 1.00 76.50 92 GLN A N 1
ATOM 658 C CA . GLN A 1 92 ? 6.765 8.254 10.824 1.00 76.50 92 GLN A CA 1
ATOM 659 C C . GLN A 1 92 ? 5.376 7.931 10.251 1.00 76.50 92 GLN A C 1
ATOM 661 O O . GLN A 1 92 ? 4.412 8.621 10.560 1.00 76.50 92 GLN A O 1
ATOM 666 N N . PHE A 1 93 ? 5.294 6.883 9.426 1.00 84.38 93 PHE A N 1
ATOM 667 C CA . PHE A 1 93 ? 4.077 6.390 8.794 1.00 84.38 93 PHE A CA 1
ATOM 668 C C . PHE A 1 93 ? 3.735 5.007 9.342 1.00 84.38 93 PHE A C 1
ATOM 670 O O . PHE A 1 93 ? 4.630 4.206 9.608 1.00 84.38 93 PHE A O 1
ATOM 677 N N . ASP A 1 94 ? 2.452 4.682 9.453 1.00 87.31 94 ASP A N 1
ATOM 678 C CA . ASP A 1 94 ? 2.030 3.340 9.856 1.00 87.31 94 ASP A CA 1
ATOM 679 C C . ASP A 1 94 ? 2.449 2.277 8.833 1.00 87.31 94 ASP A C 1
ATOM 681 O O . ASP A 1 94 ? 2.796 1.152 9.195 1.00 87.31 94 ASP A O 1
ATOM 685 N N . VAL A 1 95 ? 2.449 2.640 7.552 1.00 87.50 95 VAL A N 1
ATOM 686 C CA . VAL A 1 95 ? 2.868 1.778 6.449 1.00 87.50 95 VAL A CA 1
ATOM 687 C C . VAL A 1 95 ? 3.789 2.566 5.522 1.00 87.50 95 VAL A C 1
ATOM 689 O O . VAL A 1 95 ? 3.412 3.616 5.013 1.00 87.50 95 VAL A O 1
ATOM 692 N N . LEU A 1 96 ? 4.982 2.053 5.242 1.00 89.19 96 LEU A N 1
ATOM 693 C CA . LEU A 1 96 ? 5.901 2.627 4.259 1.00 89.19 96 LEU A CA 1
ATOM 694 C C . LEU A 1 96 ? 6.220 1.577 3.197 1.00 89.19 96 LEU A C 1
ATOM 696 O O . LEU A 1 96 ? 6.873 0.581 3.478 1.00 89.19 96 LEU A O 1
ATOM 700 N N . ILE A 1 97 ? 5.764 1.800 1.973 1.00 88.94 97 ILE A N 1
ATOM 701 C CA . ILE A 1 97 ? 5.958 0.898 0.839 1.00 88.94 97 ILE A CA 1
ATOM 702 C C . ILE A 1 97 ? 7.003 1.507 -0.076 1.00 88.94 97 ILE A C 1
ATOM 704 O O . ILE A 1 97 ? 6.727 2.474 -0.775 1.00 88.94 97 ILE A O 1
ATOM 708 N N . THR A 1 98 ? 8.189 0.929 -0.108 1.00 89.62 98 THR A N 1
ATOM 709 C CA . THR A 1 98 ? 9.250 1.290 -1.042 1.00 89.62 98 THR A CA 1
ATOM 710 C C . THR A 1 98 ? 9.188 0.346 -2.227 1.00 89.62 98 THR A C 1
ATOM 712 O O . THR A 1 98 ? 9.486 -0.835 -2.089 1.00 89.62 98 THR A O 1
ATOM 715 N N . LEU A 1 99 ? 8.795 0.853 -3.389 1.00 88.25 99 LEU A N 1
ATOM 716 C CA . LEU A 1 99 ? 8.724 0.089 -4.631 1.00 88.25 99 LEU A CA 1
ATOM 717 C C . LEU A 1 99 ? 10.107 0.042 -5.254 1.00 88.25 99 LEU A C 1
ATOM 719 O O . LEU A 1 99 ? 10.640 1.089 -5.607 1.00 88.25 99 LEU A O 1
ATOM 723 N N . GLY A 1 100 ? 10.696 -1.145 -5.352 1.00 83.94 100 GLY A N 1
ATOM 724 C CA . GLY A 1 100 ? 11.986 -1.329 -6.005 1.00 83.94 100 GLY A CA 1
ATOM 725 C C . GLY A 1 100 ? 11.823 -1.720 -7.465 1.00 83.94 100 GLY A C 1
ATOM 726 O O . GLY A 1 100 ? 10.757 -2.155 -7.895 1.00 83.94 100 GLY A O 1
ATOM 727 N N . LYS A 1 101 ? 12.909 -1.601 -8.221 1.00 77.19 101 LYS A N 1
ATOM 728 C CA . LYS A 1 101 ? 12.986 -2.042 -9.605 1.00 77.19 101 LYS A CA 1
ATOM 729 C C . LYS A 1 101 ? 12.809 -3.559 -9.627 1.00 77.19 101 LYS A C 1
ATOM 731 O O . LYS A 1 101 ? 13.704 -4.286 -9.207 1.00 77.19 101 LYS A O 1
ATOM 736 N N . VAL A 1 102 ? 11.673 -4.036 -10.128 1.00 62.53 102 VAL A N 1
ATOM 737 C CA . VAL A 1 102 ? 11.506 -5.448 -10.482 1.00 62.53 102 VAL A CA 1
ATOM 738 C C . VAL A 1 102 ? 12.452 -5.746 -11.643 1.00 62.53 102 VAL A C 1
ATOM 740 O O . VAL A 1 102 ? 12.176 -5.418 -12.794 1.00 62.53 102 VAL A O 1
ATOM 743 N N . THR A 1 103 ? 13.636 -6.272 -11.334 1.00 45.16 103 THR A N 1
ATOM 744 C CA . THR A 1 103 ? 14.498 -6.886 -12.347 1.00 45.16 103 THR A CA 1
ATOM 745 C C . THR A 1 103 ? 13.758 -8.102 -12.912 1.00 45.16 103 THR A C 1
ATOM 747 O O . THR A 1 103 ? 13.412 -8.973 -12.109 1.00 45.16 103 THR A O 1
ATOM 750 N N . PRO A 1 104 ? 13.454 -8.133 -14.224 1.00 44.47 104 PRO A N 1
ATOM 751 C CA . PRO A 1 104 ? 12.896 -9.312 -14.881 1.00 44.47 104 PRO A CA 1
ATOM 752 C C . PRO A 1 104 ? 13.888 -10.480 -14.890 1.00 44.47 104 PRO A C 1
ATOM 754 O O . PRO A 1 104 ? 15.112 -10.221 -14.800 1.00 44.47 104 PRO A O 1
#

Secondary structure (DSSP, 8-state):
-PPPPP-----------TTTSEEEEEEES--TTHHHHHHHHHHHHT--EEEEEE-S--SS-EEEE-TTS-HHHHHHHHHHH-SEEEE-TT-SSSEEEEEE----

Organism: NCBI:txid1618366

Sequence (104 aa):
ALPSPIPTPAAATTSAKLADLTVRVVNASGITGEAQKVKEALIKVGFNNIEIGTAATAVKTLTMFSSRVSQEDRRRVLAVAGGTSQENTQAQFDVLITLGKVTP

pLDDT: mean 77.99, std 13.14, range [44.47, 90.81]

InterPro domains:
  IPR027381 LytR/CpsA/Psr regulator, C-terminal domain [PF13399] (20-101)

Foldseek 3Di:
DDDDDDDDPPPPLVQPQLQRFAEEEEEQQPDPCPSVQLVV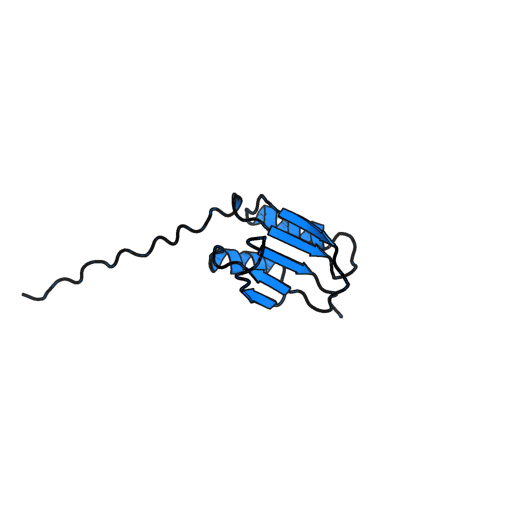QSVVVPHNRYHYHYDHAAAFKEKEAEPSHDPVNVVSSCVRLPTYYDYDNPDPGRIYIYRHHPDD

Radius of gyration: 17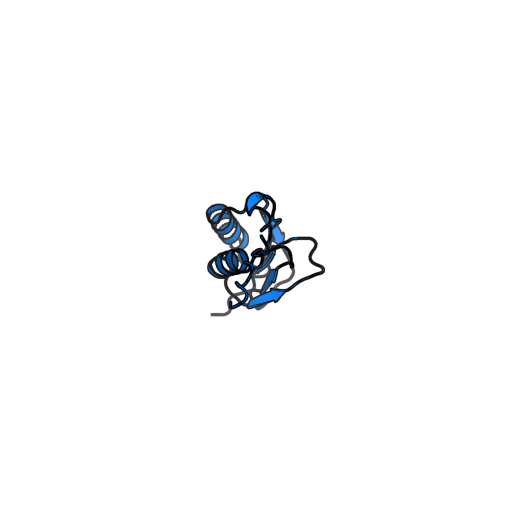.06 Å; chains: 1; bounding box: 34×39×57 Å